Protein AF-Q17AY5-F1 (afdb_monomer_lite)

Organism: Aedes aegypti (NCBI:txid7159)

InterPro domains:
  IPR004205 Cytochrome b-c1 complex subunit 8 [PF02939] (5-52)
  IPR004205 Cytochrome b-c1 complex subunit 8 [PTHR12119] (1-53)
  IPR036642 Cytochrome b-c1 complex subunit 8 superfamily [G3DSA:1.20.5.210] (2-58)
  IPR036642 Cytochrome b-c1 complex subunit 8 superfamily [SSF81508] (1-52)

Secondary structure (DSSP, 8-state):
---STTSS----S-------TTTS-TTTTIIIIIHHHHHHHHHHHHHHHHHHHHHH--S-----

Sequence (64 aa):
MGHGFGELAKVRGIVTHKISSYEQKAFAGWWTKAIPNTLRRIRSQIFIVTPRNIRYGLPGVQLC

Radius of gyration: 20.26 Å; chains: 1; bounding box: 44×34×46 Å

pLDDT: mean 78.88, std 12.77, range [35.22, 93.31]

Structure (mmCIF, N/CA/C/O backbone):
data_AF-Q17AY5-F1
#
_entry.id   AF-Q17AY5-F1
#
loop_
_atom_site.group_PDB
_atom_site.id
_atom_site.type_symbol
_atom_site.label_atom_id
_atom_site.label_alt_id
_atom_site.label_comp_id
_atom_site.label_asym_id
_atom_site.label_entity_id
_atom_site.label_seq_id
_atom_site.pdbx_PDB_ins_code
_atom_site.Cartn_x
_atom_site.Cartn_y
_atom_site.Cartn_z
_atom_site.occupancy
_atom_site.B_iso_or_equiv
_atom_site.auth_seq_id
_atom_site.auth_comp_id
_atom_site.auth_asym_id
_atom_site.auth_atom_id
_atom_site.pdbx_PDB_model_num
ATOM 1 N N . MET A 1 1 ? -14.073 23.002 -11.373 1.00 51.69 1 MET A N 1
ATOM 2 C CA . MET A 1 1 ? -14.680 23.414 -10.090 1.00 51.69 1 MET A CA 1
ATOM 3 C C . MET A 1 1 ? -15.000 22.144 -9.314 1.00 51.69 1 MET A C 1
ATOM 5 O O . MET A 1 1 ? -15.389 21.181 -9.958 1.00 51.69 1 MET A O 1
ATOM 9 N N . GLY A 1 2 ? -14.688 22.115 -8.014 1.00 54.50 2 GLY A N 1
ATOM 10 C CA . GLY A 1 2 ? -14.538 20.898 -7.199 1.00 54.50 2 GLY A CA 1
ATOM 11 C C . GLY A 1 2 ? -13.065 20.631 -6.875 1.00 54.50 2 GLY A C 1
ATOM 12 O O . GLY A 1 2 ? -12.398 19.868 -7.565 1.00 54.50 2 GLY A O 1
ATOM 13 N N . HIS A 1 3 ? -12.521 21.344 -5.885 1.00 63.56 3 HIS A N 1
ATOM 14 C CA . HIS A 1 3 ? -11.092 21.313 -5.518 1.00 63.56 3 HIS A CA 1
ATOM 15 C C . HIS A 1 3 ? -10.880 20.971 -4.028 1.00 63.56 3 HIS A C 1
ATOM 17 O O . HIS A 1 3 ? -9.803 21.202 -3.486 1.00 63.56 3 HIS A O 1
ATOM 23 N N . GLY A 1 4 ? -11.916 20.454 -3.350 1.00 74.81 4 GLY A N 1
ATOM 24 C CA . GLY A 1 4 ? -11.917 20.224 -1.904 1.00 74.81 4 GLY A CA 1
ATOM 25 C C . GLY A 1 4 ? -12.758 19.026 -1.461 1.00 74.81 4 GLY A C 1
ATOM 26 O O . GLY A 1 4 ? -13.570 18.488 -2.216 1.00 74.81 4 GLY A O 1
ATOM 27 N N . PHE A 1 5 ? -12.535 18.598 -0.217 1.00 74.88 5 PHE A N 1
ATOM 28 C CA . PHE A 1 5 ? -13.269 17.505 0.419 1.00 74.88 5 PHE A CA 1
ATOM 29 C C . PHE A 1 5 ? -14.773 17.807 0.471 1.00 74.88 5 PHE A C 1
ATOM 31 O O . PHE A 1 5 ? -15.177 18.847 0.977 1.00 74.88 5 PHE A O 1
ATOM 38 N N . GLY A 1 6 ? -15.592 16.884 -0.042 1.00 73.88 6 GLY A N 1
ATOM 39 C CA . GLY A 1 6 ? -17.058 16.995 -0.054 1.00 73.88 6 GLY A CA 1
ATOM 40 C C . GLY A 1 6 ? -17.699 16.781 -1.429 1.00 73.88 6 GLY A C 1
ATOM 41 O O . GLY A 1 6 ? -18.786 16.218 -1.497 1.00 73.88 6 GLY A O 1
ATOM 42 N N . GLU A 1 7 ? -17.003 17.116 -2.522 1.00 77.44 7 GLU A N 1
ATOM 43 C CA . GLU A 1 7 ? -17.517 16.981 -3.904 1.00 77.44 7 GLU A CA 1
ATOM 44 C C . GLU A 1 7 ? -16.846 15.849 -4.719 1.00 77.44 7 GLU A C 1
ATOM 46 O O . GLU A 1 7 ? -17.032 15.766 -5.929 1.00 77.44 7 GLU A O 1
ATOM 51 N N . LEU A 1 8 ? -16.064 14.956 -4.087 1.00 76.94 8 LEU A N 1
ATOM 52 C CA . LEU A 1 8 ? -15.225 13.980 -4.809 1.00 76.94 8 LEU A CA 1
ATOM 53 C C . LEU A 1 8 ? -16.006 12.822 -5.451 1.00 76.94 8 LEU A C 1
ATOM 55 O O . LEU A 1 8 ? -15.688 12.427 -6.568 1.00 76.94 8 LEU A O 1
ATOM 59 N N . ALA A 1 9 ? -16.975 12.234 -4.744 1.00 76.44 9 ALA A N 1
ATOM 60 C CA . ALA A 1 9 ? -17.822 11.152 -5.255 1.00 76.44 9 ALA A CA 1
ATOM 61 C C . ALA A 1 9 ? -18.928 10.790 -4.252 1.00 76.44 9 ALA A C 1
ATOM 63 O O . ALA A 1 9 ? -18.724 10.828 -3.037 1.00 76.44 9 ALA A O 1
ATOM 64 N N . LYS A 1 10 ? -20.085 10.339 -4.754 1.00 79.25 10 LYS A N 1
ATOM 65 C CA . LYS A 1 10 ? -21.159 9.771 -3.925 1.00 79.25 10 LYS A CA 1
ATOM 66 C C . LYS A 1 10 ? -20.882 8.292 -3.648 1.00 79.25 10 LYS A C 1
ATOM 68 O O . LYS A 1 10 ? -21.285 7.426 -4.419 1.00 79.25 10 LYS A O 1
ATOM 73 N N . VAL A 1 11 ? -20.216 8.006 -2.534 1.00 82.06 11 VAL A N 1
ATOM 74 C CA . VAL A 1 11 ? -19.907 6.642 -2.076 1.00 82.06 11 VAL A CA 1
ATOM 75 C C . VAL A 1 11 ? -20.831 6.270 -0.913 1.00 82.06 11 VAL A C 1
ATOM 77 O O . VAL A 1 11 ? -21.012 7.055 0.014 1.00 82.06 11 VAL A O 1
ATOM 80 N N . ARG A 1 12 ? -21.453 5.085 -0.959 1.00 84.00 12 ARG A N 1
ATOM 81 C CA . ARG A 1 12 ? -22.346 4.566 0.094 1.00 84.00 12 ARG A CA 1
ATOM 82 C C . ARG A 1 12 ? -21.939 3.135 0.453 1.00 84.00 12 ARG A C 1
ATOM 84 O O . ARG A 1 12 ? -21.594 2.369 -0.436 1.00 84.00 12 ARG A O 1
ATOM 91 N N . GLY A 1 13 ? -21.997 2.782 1.739 1.00 87.69 13 GLY A N 1
ATOM 92 C CA . GLY A 1 13 ? -21.810 1.402 2.213 1.00 87.69 13 GLY A CA 1
ATOM 93 C C . GLY A 1 13 ? -20.364 0.918 2.390 1.00 87.69 13 GLY A C 1
ATOM 94 O O . GLY A 1 13 ? -20.155 -0.283 2.504 1.00 87.69 13 GLY A O 1
ATOM 95 N N . ILE A 1 14 ? -19.365 1.808 2.425 1.00 88.69 14 ILE A N 1
ATOM 96 C CA . ILE A 1 14 ? -17.968 1.421 2.686 1.00 88.69 14 ILE A CA 1
ATOM 97 C C . ILE A 1 14 ? -17.632 1.667 4.158 1.00 88.69 14 ILE A C 1
ATOM 99 O O . ILE A 1 14 ? -17.679 2.804 4.622 1.00 88.69 14 ILE A O 1
ATOM 103 N N . VAL A 1 15 ? -17.250 0.607 4.873 1.00 89.00 15 VAL A N 1
ATOM 104 C CA . VAL A 1 15 ? -16.746 0.685 6.250 1.00 89.00 15 VAL A CA 1
ATOM 105 C C . VAL A 1 15 ? -15.246 0.407 6.233 1.00 89.00 15 VAL A C 1
ATOM 107 O O . VAL A 1 15 ? -14.811 -0.677 5.853 1.00 89.00 15 VAL A O 1
ATOM 110 N N . THR A 1 16 ? -14.440 1.391 6.628 1.00 92.25 16 THR A N 1
ATOM 111 C CA . THR A 1 16 ? -12.985 1.238 6.765 1.00 92.25 16 THR A CA 1
ATOM 112 C C . THR A 1 16 ? -12.591 1.278 8.231 1.00 92.25 16 THR A C 1
ATOM 114 O O . THR A 1 16 ? -12.859 2.269 8.909 1.00 92.25 16 THR A O 1
ATOM 117 N N . HIS A 1 17 ? -11.895 0.247 8.702 1.00 93.31 17 HIS A N 1
ATOM 118 C CA . HIS A 1 17 ? -11.338 0.207 10.052 1.00 93.31 17 HIS A CA 1
ATOM 119 C C . HIS A 1 17 ? -9.883 0.664 10.043 1.00 93.31 17 HIS A C 1
ATOM 121 O O . HIS A 1 17 ? -9.121 0.333 9.132 1.00 93.31 17 HIS A O 1
ATOM 127 N N . LYS A 1 18 ? -9.496 1.432 11.061 1.00 90.19 18 LYS A N 1
ATOM 128 C CA . LYS A 1 18 ? -8.124 1.903 11.254 1.00 90.19 18 LYS A CA 1
ATOM 129 C C . LYS A 1 18 ? -7.746 1.758 12.721 1.00 90.19 18 LYS A C 1
ATOM 131 O O . LYS A 1 18 ? -8.583 1.958 13.594 1.00 90.19 18 LYS A O 1
ATOM 136 N N . ILE A 1 19 ? -6.488 1.413 12.960 1.00 91.94 19 ILE A N 1
ATOM 137 C CA . ILE A 1 19 ? -5.884 1.333 14.294 1.00 91.94 19 ILE A CA 1
ATOM 138 C C . ILE A 1 19 ? -5.108 2.635 14.536 1.00 91.94 19 ILE A C 1
ATOM 140 O O . ILE A 1 19 ? -4.621 3.243 13.579 1.00 91.94 19 ILE A O 1
ATOM 144 N N . SER A 1 20 ? -4.986 3.082 15.786 1.00 91.81 20 SER A N 1
ATOM 145 C CA . SER A 1 20 ? -4.181 4.263 16.126 1.00 91.81 20 SER A CA 1
ATOM 146 C C . SER A 1 20 ? -2.710 4.064 15.744 1.00 91.81 20 SER A C 1
ATOM 148 O O . SER A 1 20 ? -2.159 2.977 15.910 1.00 91.81 20 SER A O 1
ATOM 150 N N . SER A 1 21 ? -2.043 5.110 15.250 1.00 87.69 21 SER A N 1
ATOM 151 C CA . SER A 1 21 ? -0.633 5.030 14.834 1.00 87.69 21 SER A CA 1
ATOM 152 C C . SER A 1 21 ? 0.311 4.643 15.976 1.00 87.69 21 SER A C 1
ATOM 154 O O . SER A 1 21 ? 1.342 4.032 15.719 1.00 87.69 21 SER A O 1
ATOM 156 N N . TYR A 1 22 ? -0.048 4.947 17.226 1.00 89.75 22 TYR A N 1
ATOM 157 C CA . TYR A 1 22 ? 0.754 4.611 18.409 1.00 89.75 22 TYR A CA 1
ATOM 158 C C . TYR A 1 22 ? 0.748 3.114 18.749 1.00 89.75 22 TYR A C 1
ATOM 160 O O . TYR A 1 22 ? 1.623 2.64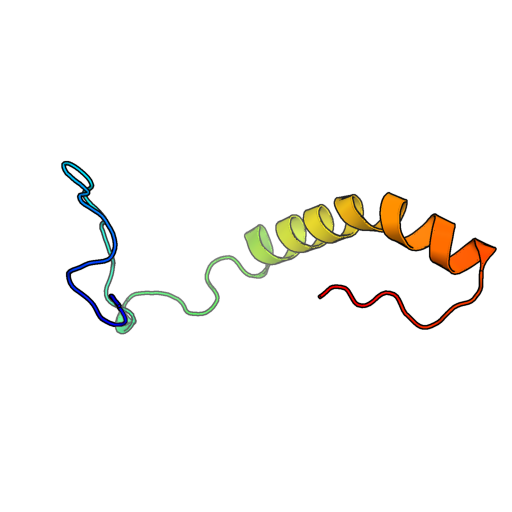3 19.468 1.00 89.75 22 TYR A O 1
ATOM 168 N N . GLU A 1 23 ? -0.210 2.361 18.211 1.00 85.94 23 GLU A N 1
ATOM 169 C CA . GLU A 1 23 ? -0.338 0.915 18.424 1.00 85.94 23 GLU A CA 1
ATOM 170 C C . GLU A 1 23 ? 0.193 0.104 17.230 1.00 85.94 23 GLU A C 1
ATOM 172 O O . GLU A 1 23 ? 0.354 -1.116 17.306 1.00 85.94 23 GLU A O 1
ATOM 1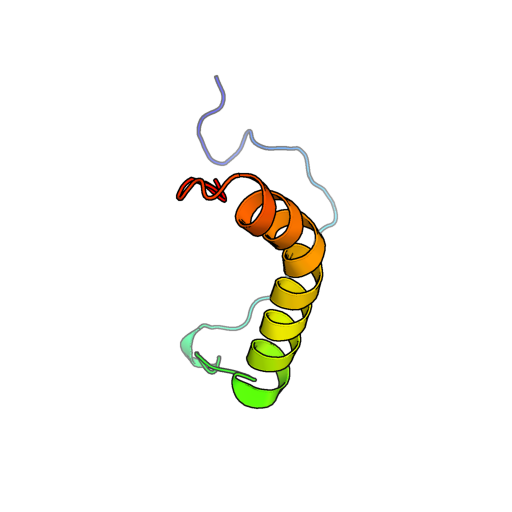77 N N . GLN A 1 24 ? 0.490 0.770 16.111 1.00 91.31 24 GLN A N 1
ATOM 178 C CA . GLN A 1 24 ? 1.023 0.136 14.912 1.00 91.31 24 GLN A CA 1
ATOM 179 C C . GLN A 1 24 ? 2.555 0.124 14.925 1.00 91.31 24 GLN A C 1
ATOM 181 O O . GLN A 1 24 ? 3.217 1.110 15.239 1.00 91.31 24 GLN A O 1
ATOM 186 N N . LYS A 1 25 ? 3.149 -0.993 14.494 1.00 88.06 25 LYS A N 1
ATOM 187 C CA . LYS A 1 25 ? 4.593 -1.063 14.237 1.00 88.06 25 LYS A CA 1
ATOM 188 C C . LYS A 1 25 ? 4.897 -0.385 12.901 1.00 88.06 25 LYS A C 1
ATOM 190 O O . LYS A 1 25 ? 4.453 -0.875 11.864 1.00 88.06 25 LYS A O 1
ATOM 195 N N . ALA A 1 26 ? 5.714 0.671 12.913 1.00 83.25 26 ALA A N 1
ATOM 196 C CA . ALA A 1 26 ? 6.079 1.433 11.711 1.00 83.25 26 ALA A CA 1
ATOM 197 C C . ALA A 1 26 ? 6.674 0.565 10.580 1.00 83.25 26 ALA A C 1
ATOM 199 O O . ALA A 1 26 ? 6.428 0.819 9.405 1.00 83.25 26 ALA A O 1
ATOM 200 N N . PHE A 1 27 ? 7.403 -0.501 10.933 1.00 82.19 27 PHE A N 1
ATOM 201 C CA . PHE A 1 27 ? 8.016 -1.443 9.987 1.00 82.19 27 PHE A CA 1
ATOM 202 C C . PHE A 1 27 ? 7.470 -2.870 10.133 1.00 82.19 27 PHE A C 1
ATOM 204 O O . PHE A 1 27 ? 8.215 -3.854 10.068 1.00 82.19 27 PHE A O 1
ATOM 211 N N . ALA A 1 28 ? 6.162 -3.010 10.363 1.00 84.25 28 ALA A N 1
ATOM 212 C CA . ALA A 1 28 ? 5.522 -4.320 10.413 1.00 84.25 28 ALA A CA 1
ATOM 213 C C . ALA A 1 28 ? 5.803 -5.123 9.125 1.00 84.25 28 ALA A C 1
ATOM 215 O O . ALA A 1 28 ? 5.472 -4.700 8.020 1.00 84.25 28 ALA A O 1
ATOM 216 N N . GLY A 1 29 ? 6.410 -6.305 9.267 1.00 83.25 29 GLY A N 1
ATOM 217 C CA . GLY A 1 29 ? 6.624 -7.221 8.144 1.00 83.25 29 GLY A CA 1
ATOM 218 C C . GLY A 1 29 ? 7.675 -6.775 7.122 1.00 83.25 29 GLY A C 1
ATOM 219 O O . GLY A 1 29 ? 7.589 -7.188 5.969 1.00 83.25 29 GLY A O 1
ATOM 220 N N . TRP A 1 30 ? 8.675 -5.972 7.504 1.00 83.56 30 TRP A N 1
ATOM 221 C CA . TRP A 1 30 ? 9.757 -5.560 6.593 1.00 83.56 30 TRP A CA 1
ATOM 222 C C . TRP A 1 30 ? 10.388 -6.747 5.838 1.00 83.56 30 TRP A C 1
ATOM 224 O O . TRP A 1 30 ? 10.370 -6.807 4.610 1.00 83.56 30 TRP A O 1
ATOM 234 N N . TRP A 1 31 ? 10.850 -7.763 6.565 1.00 83.12 31 TRP A N 1
ATOM 235 C CA . TRP A 1 31 ? 11.500 -8.928 5.956 1.00 83.12 31 TRP A CA 1
ATOM 236 C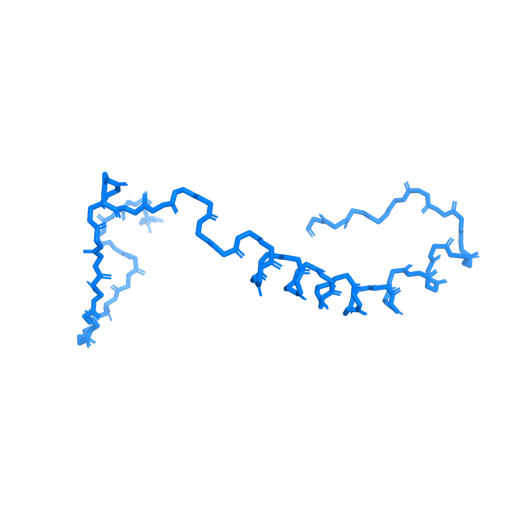 C . TRP A 1 31 ? 10.514 -9.856 5.235 1.00 83.12 31 TRP A C 1
ATOM 238 O O . TRP A 1 31 ? 10.790 -10.340 4.142 1.00 83.12 31 TRP A O 1
ATOM 248 N N . THR A 1 32 ? 9.336 -10.086 5.818 1.00 85.62 32 THR A N 1
ATOM 249 C CA . THR A 1 32 ? 8.377 -11.094 5.332 1.00 85.62 32 THR A CA 1
ATOM 250 C C . THR A 1 32 ? 7.418 -10.583 4.263 1.00 85.62 32 THR A C 1
ATOM 252 O O . THR A 1 32 ? 6.850 -11.381 3.520 1.00 85.62 32 THR A O 1
ATOM 255 N N . LYS A 1 33 ? 7.194 -9.270 4.177 1.00 87.75 33 LYS A N 1
ATOM 256 C CA . LYS A 1 33 ? 6.256 -8.649 3.233 1.00 87.75 33 LYS A CA 1
ATOM 257 C C . LYS A 1 33 ? 6.949 -7.663 2.307 1.00 87.75 33 LYS A C 1
ATOM 259 O O . LYS A 1 33 ? 6.700 -7.725 1.104 1.00 87.75 33 LYS A O 1
ATOM 264 N N . ALA A 1 34 ? 7.819 -6.788 2.818 1.00 86.50 34 ALA A N 1
ATOM 265 C CA . ALA A 1 34 ? 8.425 -5.755 1.977 1.00 86.50 34 ALA A CA 1
ATOM 266 C C . ALA A 1 34 ? 9.388 -6.360 0.945 1.00 86.50 34 ALA A C 1
ATOM 268 O O . ALA A 1 34 ? 9.264 -6.067 -0.241 1.00 86.50 34 ALA A O 1
ATOM 269 N N . ILE A 1 35 ? 10.276 -7.270 1.356 1.00 90.00 35 ILE A N 1
ATOM 270 C CA . ILE A 1 35 ? 11.243 -7.915 0.449 1.00 90.00 35 ILE A CA 1
ATOM 271 C C . ILE A 1 35 ? 10.570 -8.738 -0.660 1.00 90.00 35 ILE A C 1
ATOM 273 O O . ILE A 1 35 ? 10.812 -8.439 -1.832 1.00 90.00 35 ILE A O 1
ATOM 277 N N . PRO A 1 36 ? 9.697 -9.725 -0.370 1.00 89.50 36 PRO A N 1
ATOM 278 C CA . PRO A 1 36 ? 9.084 -10.518 -1.434 1.00 89.50 36 PRO A CA 1
ATOM 279 C C . PRO A 1 36 ? 8.188 -9.675 -2.349 1.00 89.50 36 PRO A C 1
ATOM 281 O O . PRO A 1 36 ? 8.139 -9.921 -3.555 1.00 89.50 36 PRO A O 1
ATOM 284 N N . ASN A 1 37 ? 7.517 -8.642 -1.824 1.00 90.25 37 ASN A N 1
ATOM 285 C CA . ASN A 1 37 ? 6.721 -7.748 -2.661 1.00 90.25 37 ASN A CA 1
ATOM 286 C C . ASN A 1 37 ? 7.603 -6.883 -3.574 1.00 90.25 37 ASN A C 1
ATOM 288 O O . ASN A 1 37 ? 7.286 -6.730 -4.753 1.00 90.25 37 ASN A O 1
ATOM 292 N N . THR A 1 38 ? 8.723 -6.361 -3.074 1.00 89.56 38 THR A N 1
ATOM 293 C CA . THR A 1 38 ? 9.683 -5.590 -3.877 1.00 89.56 38 THR A CA 1
ATOM 294 C C . THR A 1 38 ? 10.313 -6.452 -4.967 1.00 89.56 38 THR A C 1
ATOM 296 O O . THR A 1 38 ? 10.320 -6.047 -6.128 1.00 89.56 38 THR A O 1
ATOM 299 N N . LEU A 1 39 ? 10.735 -7.678 -4.648 1.00 91.06 39 LEU A N 1
ATOM 300 C CA . LEU A 1 39 ? 11.252 -8.625 -5.641 1.00 91.06 39 LEU A CA 1
ATOM 301 C C . LEU A 1 39 ? 10.204 -8.972 -6.707 1.00 91.06 39 LEU A C 1
ATOM 303 O O . LEU A 1 39 ? 10.518 -8.995 -7.897 1.00 91.06 39 LEU A O 1
ATOM 307 N N . ARG A 1 40 ? 8.936 -9.166 -6.316 1.00 91.25 40 ARG A N 1
ATOM 308 C CA . ARG A 1 40 ? 7.830 -9.364 -7.266 1.00 91.25 40 ARG A CA 1
ATOM 309 C C . ARG A 1 40 ? 7.662 -8.164 -8.203 1.00 91.25 40 ARG A C 1
ATOM 311 O O . ARG A 1 40 ? 7.476 -8.369 -9.403 1.00 91.25 40 ARG A O 1
ATOM 318 N N . ARG A 1 41 ? 7.730 -6.932 -7.680 1.00 89.12 41 ARG A N 1
ATOM 319 C CA . ARG A 1 41 ? 7.642 -5.700 -8.488 1.00 89.12 41 ARG A CA 1
ATOM 320 C C . ARG A 1 41 ? 8.809 -5.605 -9.469 1.00 89.12 41 ARG A C 1
ATOM 322 O O . ARG A 1 41 ? 8.570 -5.417 -10.658 1.00 89.12 41 ARG A O 1
ATOM 329 N N . ILE A 1 42 ? 10.033 -5.833 -9.000 1.00 89.44 42 ILE A N 1
ATOM 330 C CA . ILE A 1 42 ? 11.244 -5.838 -9.831 1.00 89.44 42 ILE A CA 1
ATOM 331 C C . ILE A 1 42 ? 11.116 -6.871 -10.959 1.00 89.44 42 ILE A C 1
ATOM 333 O O . ILE A 1 42 ? 11.227 -6.515 -12.131 1.00 89.44 42 ILE A O 1
ATOM 337 N N . ARG A 1 43 ? 10.759 -8.122 -10.640 1.00 87.00 43 ARG A N 1
ATOM 338 C CA . ARG A 1 43 ? 10.578 -9.190 -11.639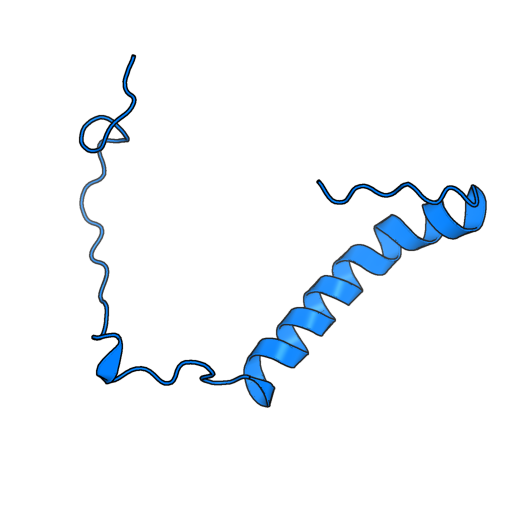 1.00 87.00 43 ARG A CA 1
ATOM 339 C C . ARG A 1 43 ? 9.550 -8.833 -12.716 1.00 87.00 43 ARG A C 1
ATOM 341 O O . ARG A 1 43 ? 9.743 -9.191 -13.871 1.00 87.00 43 ARG A O 1
ATOM 348 N N . SER A 1 44 ? 8.475 -8.129 -12.353 1.00 85.44 44 SER A N 1
ATOM 349 C CA . SER A 1 44 ? 7.452 -7.712 -13.323 1.00 85.44 44 SER A CA 1
ATOM 350 C C . SER A 1 44 ? 7.927 -6.634 -14.307 1.00 85.44 44 SER A C 1
ATOM 352 O O . SER A 1 44 ? 7.364 -6.524 -15.388 1.00 85.44 44 SER A O 1
ATOM 354 N N . GLN A 1 45 ? 8.954 -5.855 -13.952 1.00 82.88 45 GLN A N 1
ATOM 355 C CA . GLN A 1 45 ? 9.431 -4.717 -14.748 1.00 82.88 45 GLN A CA 1
ATOM 356 C C . GLN A 1 45 ? 10.732 -5.004 -15.505 1.00 82.88 45 GLN A C 1
ATOM 358 O O . GLN A 1 45 ? 10.946 -4.424 -16.569 1.00 82.88 45 GLN A O 1
ATOM 363 N N . ILE A 1 46 ? 11.574 -5.923 -15.012 1.00 83.00 46 ILE A N 1
ATOM 364 C CA . ILE A 1 46 ? 12.847 -6.293 -15.657 1.00 83.00 46 ILE A CA 1
ATOM 365 C C . ILE A 1 46 ? 12.628 -6.644 -17.135 1.00 83.00 46 ILE A C 1
ATOM 367 O O . ILE A 1 46 ? 13.263 -6.063 -18.003 1.00 83.00 46 ILE A O 1
ATOM 371 N N . PHE A 1 47 ? 11.669 -7.508 -17.467 1.00 79.44 47 PHE A N 1
ATOM 372 C CA . PHE A 1 47 ? 11.466 -7.932 -18.861 1.00 79.44 47 PHE A CA 1
ATOM 373 C C . PHE A 1 47 ? 10.899 -6.851 -19.788 1.00 79.44 47 PHE A C 1
ATOM 375 O O . PHE A 1 47 ? 10.922 -7.022 -21.001 1.00 79.44 47 PHE A O 1
ATOM 382 N N . ILE A 1 48 ? 10.409 -5.739 -19.243 1.00 81.88 48 ILE A N 1
ATOM 383 C CA . ILE A 1 48 ? 9.870 -4.618 -20.020 1.00 81.88 48 ILE A CA 1
ATOM 384 C C . ILE A 1 48 ? 10.967 -3.573 -20.253 1.00 81.88 48 ILE A C 1
ATOM 386 O O . ILE A 1 48 ? 11.132 -3.057 -21.358 1.00 81.88 48 ILE A O 1
ATOM 390 N N . VAL A 1 49 ? 11.744 -3.279 -19.212 1.00 77.25 49 VAL A N 1
ATOM 391 C CA . VAL A 1 49 ? 12.752 -2.213 -19.210 1.00 77.25 49 VAL A CA 1
ATOM 392 C C . VAL A 1 49 ? 14.092 -2.701 -19.773 1.00 77.25 49 VAL A C 1
ATOM 394 O O . VAL A 1 49 ? 14.729 -2.012 -20.573 1.00 77.25 49 VAL A O 1
ATOM 397 N N . THR A 1 50 ? 14.515 -3.914 -19.413 1.00 78.50 50 THR A N 1
ATOM 398 C CA . THR A 1 50 ? 15.834 -4.463 -19.758 1.00 78.50 50 THR A CA 1
ATOM 399 C C . THR A 1 50 ? 16.065 -4.643 -21.267 1.00 78.50 50 THR A C 1
ATOM 401 O O . THR A 1 50 ? 17.135 -4.241 -21.725 1.00 78.50 50 THR A O 1
ATOM 404 N N . PRO A 1 51 ? 15.113 -5.143 -22.086 1.00 76.25 51 PRO A N 1
ATOM 405 C CA . PRO A 1 51 ? 15.343 -5.291 -23.529 1.00 76.25 51 PRO A CA 1
ATOM 406 C C . PRO A 1 51 ? 15.581 -3.952 -24.236 1.00 76.25 51 PRO A C 1
ATOM 408 O O . PRO A 1 51 ? 16.413 -3.855 -25.137 1.00 76.25 51 PRO A O 1
ATOM 411 N N . ARG A 1 52 ? 14.875 -2.898 -23.806 1.00 70.94 52 ARG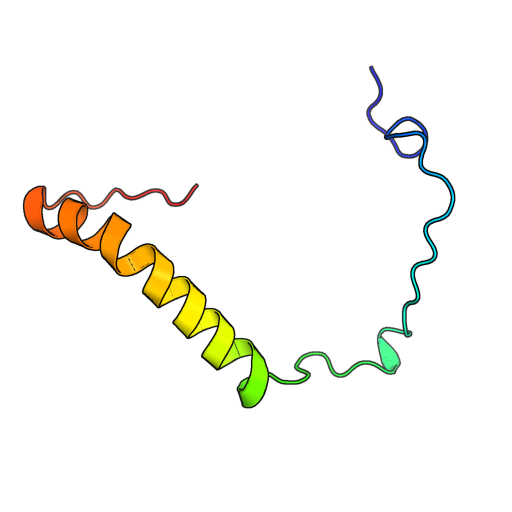 A N 1
ATOM 412 C CA . ARG A 1 52 ? 15.043 -1.540 -24.337 1.00 70.94 52 ARG A CA 1
ATOM 413 C C . ARG A 1 52 ? 16.401 -0.957 -23.948 1.00 70.94 52 ARG A C 1
ATOM 415 O O . ARG A 1 52 ? 17.084 -0.401 -24.806 1.00 70.94 52 ARG A O 1
ATOM 422 N N . ASN A 1 53 ? 16.801 -1.118 -22.688 1.00 74.94 53 ASN A N 1
ATOM 423 C CA . ASN A 1 53 ? 18.056 -0.564 -22.177 1.00 74.94 53 ASN A CA 1
ATOM 424 C C . ASN A 1 53 ? 19.286 -1.209 -22.819 1.00 74.94 53 ASN A C 1
ATOM 426 O O . ASN A 1 53 ? 20.228 -0.503 -23.166 1.00 74.94 53 ASN A O 1
ATOM 430 N N . ILE A 1 54 ? 19.262 -2.528 -23.029 1.00 78.69 54 ILE A N 1
ATOM 431 C CA . ILE A 1 54 ? 20.382 -3.249 -23.649 1.00 78.69 54 ILE A CA 1
ATOM 432 C C . ILE A 1 54 ? 20.504 -2.907 -25.140 1.00 78.69 54 ILE A C 1
ATOM 434 O O . ILE A 1 54 ? 21.613 -2.775 -25.646 1.00 78.69 54 ILE A O 1
ATOM 438 N N . ARG A 1 55 ? 19.381 -2.739 -25.853 1.00 70.56 55 ARG A N 1
ATOM 439 C CA . ARG A 1 55 ? 19.393 -2.500 -27.305 1.00 70.56 55 ARG A CA 1
ATOM 440 C C . ARG A 1 55 ? 19.785 -1.074 -27.694 1.00 70.56 55 ARG A C 1
ATOM 442 O O . ARG A 1 55 ? 20.438 -0.904 -28.717 1.00 70.56 55 ARG A O 1
ATOM 449 N N . TYR A 1 56 ? 19.358 -0.067 -26.930 1.00 72.81 56 TYR A N 1
ATOM 450 C CA . TYR A 1 56 ? 19.531 1.341 -27.316 1.00 72.81 56 TYR A CA 1
ATOM 451 C C . TYR A 1 56 ? 20.513 2.122 -26.438 1.00 72.81 56 TYR A C 1
ATOM 453 O O . TYR A 1 56 ? 20.812 3.261 -26.773 1.00 72.81 56 TYR A O 1
ATOM 461 N N . GLY A 1 57 ? 21.015 1.555 -25.333 1.00 65.81 57 GLY A N 1
ATOM 462 C CA . GLY A 1 57 ? 22.014 2.215 -24.480 1.00 65.81 57 GLY A CA 1
ATOM 463 C C . GLY A 1 57 ? 21.586 3.587 -23.940 1.00 65.81 57 GLY A C 1
ATOM 464 O O . GLY A 1 57 ? 22.438 4.388 -23.574 1.00 65.81 57 GLY A O 1
ATOM 465 N N . LEU A 1 58 ? 20.281 3.884 -23.922 1.00 59.53 58 LEU A N 1
ATOM 466 C CA . LEU A 1 58 ? 19.747 5.190 -23.542 1.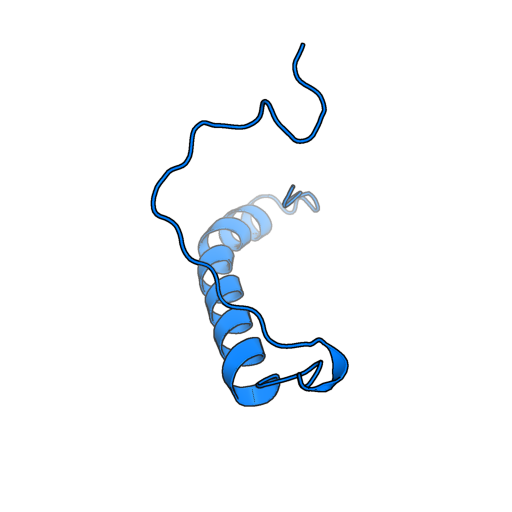00 59.53 58 LEU A CA 1
ATOM 467 C C . LEU A 1 58 ? 19.535 5.250 -22.019 1.00 59.53 58 LEU A C 1
ATOM 469 O O . LEU A 1 58 ? 18.668 4.533 -21.504 1.00 59.53 58 LEU A O 1
ATOM 473 N N . PRO A 1 59 ? 20.262 6.113 -21.282 1.00 56.84 59 PRO A N 1
ATOM 474 C CA . PRO A 1 59 ? 20.008 6.367 -19.868 1.00 56.84 59 PRO A CA 1
ATOM 475 C C . PRO A 1 59 ? 18.772 7.264 -19.740 1.00 56.84 59 PRO A C 1
ATOM 477 O O . PRO A 1 59 ? 18.877 8.475 -19.578 1.00 56.84 59 PRO A O 1
ATOM 480 N N . GLY A 1 60 ? 17.577 6.697 -19.895 1.00 57.44 60 GLY A N 1
ATOM 481 C CA . GLY A 1 60 ? 16.376 7.529 -19.995 1.00 57.44 60 GLY A CA 1
ATOM 482 C C . GLY A 1 60 ? 15.057 6.794 -19.853 1.00 57.44 60 GLY A C 1
ATOM 483 O O . GLY A 1 60 ? 14.081 7.177 -20.487 1.00 57.44 60 GLY A O 1
ATOM 484 N N . VAL A 1 61 ? 14.991 5.737 -19.044 1.00 55.31 61 VAL A N 1
ATOM 485 C CA . VAL A 1 61 ? 13.685 5.194 -18.648 1.00 55.31 61 VAL A CA 1
ATOM 486 C C . VAL A 1 61 ? 13.221 5.965 -17.422 1.00 55.31 61 VAL A C 1
ATOM 488 O O . VAL A 1 61 ? 13.424 5.545 -16.285 1.00 55.31 61 VAL A O 1
ATOM 491 N N . GLN A 1 62 ? 12.622 7.129 -17.674 1.00 49.47 62 GLN A N 1
ATOM 492 C CA . GLN A 1 62 ? 11.713 7.758 -16.727 1.00 49.47 62 GLN A CA 1
ATOM 493 C C . GLN A 1 62 ? 10.557 6.787 -16.490 1.00 49.47 62 GLN A C 1
ATOM 495 O O . GLN A 1 62 ? 9.618 6.682 -17.273 1.00 49.47 62 GLN A O 1
ATOM 500 N N . LEU A 1 63 ? 10.674 6.038 -15.397 1.00 52.62 63 LEU A N 1
ATOM 501 C CA . LEU A 1 63 ? 9.532 5.548 -14.645 1.00 52.62 63 LEU A CA 1
ATOM 502 C C . LEU A 1 63 ? 8.890 6.781 -13.986 1.00 52.62 63 LEU A C 1
ATOM 504 O O . LEU A 1 63 ? 9.123 7.041 -12.807 1.00 52.62 63 LEU A O 1
ATOM 508 N N . CYS A 1 64 ? 8.178 7.581 -14.777 1.00 35.22 64 CYS A N 1
ATOM 509 C CA . CYS A 1 64 ? 7.211 8.560 -14.288 1.00 35.22 64 CYS A CA 1
ATOM 510 C C . CYS A 1 64 ? 5.810 8.032 -14.579 1.00 35.22 64 CYS A C 1
ATOM 512 O O . CYS A 1 64 ? 5.594 7.549 -15.713 1.00 35.22 64 CYS A O 1
#

Foldseek 3Di:
DDDDPPPPDDDPDDDDDDDDPVPDDPCPCVPNPVVVVVVVVCVVCCVVVVVVCVPPVDPDPPPD